Protein AF-A0A396RSF9-F1 (afdb_monomer_lite)

Secondary structure (DSSP, 8-state):
----TT---EEEEEEE--TTT-PPPEEEEEEEEEETTEEEEEEEEE--SSSS-SEEEEEEEEEEETTEEEEEEEE-SSSS---EEEEEEEE-TTSSEEEEEEEETTEEEEEEEE-PPPPHHHHHHHHHHHS-S-TT----

pLDDT: mean 86.32, std 15.63, range [43.59, 98.81]

Foldseek 3Di:
DDPQLQFQAAKKKKWWDWPPPPDDIWIKIWGWDADPFWIKTKMKTADPDDDDDRIWMWIWTWGDDPFKTKIWTATPPPDPPRFIKIWIWGADRNNFKTKGKIDTPVIITIMMMGDDDDDPVNVVVVVVVPPDPPPPPPDD

Organism: NCBI:txid2305907

Sequence (140 aa):
MSNDPMNLTGAWFGSFSYLGTGDPDVSFIASLEEVAGVLSGTTSEPNTIAGTTTHLNAFIRGSREGAEVSFTKMYDGESDAAHAVNYAGTVNAEGTRVSGFWQLEEWSGGFEMTRTQVQEEELE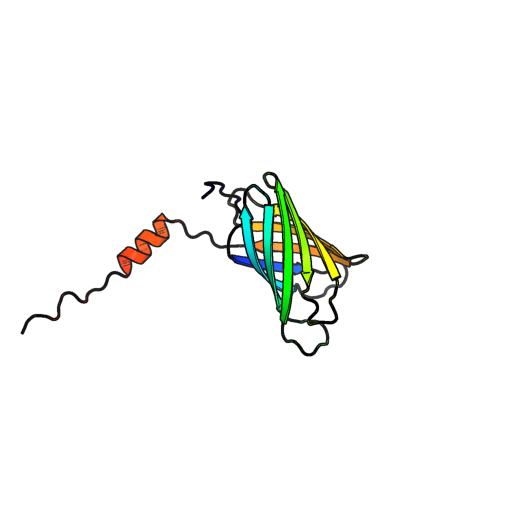EVEMAEEPAFANLVGR

Structure (mmCIF, N/CA/C/O backbone):
data_AF-A0A396RSF9-F1
#
_entry.id   AF-A0A396RSF9-F1
#
loop_
_atom_site.group_PDB
_atom_site.id
_atom_site.type_symbol
_atom_site.label_atom_id
_atom_site.label_alt_id
_atom_site.label_comp_id
_atom_site.label_asym_id
_atom_site.label_entity_id
_atom_site.label_seq_id
_atom_site.pdbx_PDB_ins_code
_atom_site.Cartn_x
_atom_site.Cartn_y
_atom_site.Cartn_z
_atom_site.occupancy
_atom_site.B_iso_or_equiv
_atom_site.auth_seq_id
_atom_site.auth_comp_id
_atom_site.auth_asym_id
_atom_site.auth_atom_id
_atom_site.pdbx_PDB_model_num
ATOM 1 N N . MET A 1 1 ? -20.693 -4.410 11.510 1.00 49.44 1 MET A N 1
ATOM 2 C CA . MET A 1 1 ? -19.444 -3.820 10.991 1.00 49.44 1 MET A CA 1
ATOM 3 C C . MET A 1 1 ? -18.800 -3.033 12.122 1.00 49.44 1 MET A C 1
ATOM 5 O O . MET A 1 1 ? -19.533 -2.561 12.983 1.00 49.44 1 MET A O 1
ATOM 9 N N . SER A 1 2 ? -17.470 -3.006 12.215 1.00 56.59 2 SER A N 1
ATOM 10 C CA . SER A 1 2 ? -16.776 -2.259 13.274 1.00 56.59 2 SER A CA 1
ATOM 11 C C . SER A 1 2 ? -16.959 -0.760 13.036 1.00 56.59 2 SER A C 1
ATOM 13 O O . SER A 1 2 ? -16.708 -0.315 11.923 1.00 56.59 2 SER A O 1
ATOM 15 N N . ASN A 1 3 ? -17.360 0.008 14.052 1.00 80.12 3 ASN A N 1
ATOM 16 C CA . ASN A 1 3 ? -17.473 1.473 13.973 1.00 80.12 3 ASN A CA 1
ATOM 17 C C . ASN A 1 3 ? -16.103 2.157 14.181 1.00 80.12 3 ASN A C 1
ATOM 19 O O . ASN A 1 3 ? -15.994 3.175 14.859 1.00 80.12 3 ASN A O 1
ATOM 23 N N . ASP A 1 4 ? -15.037 1.510 13.705 1.00 90.38 4 ASP A N 1
ATOM 24 C CA . ASP A 1 4 ? -13.668 1.995 13.835 1.00 90.38 4 ASP A CA 1
ATOM 25 C C . ASP A 1 4 ? -13.373 2.947 12.668 1.00 90.38 4 ASP A C 1
ATOM 27 O O . ASP A 1 4 ? -13.309 2.478 11.526 1.00 90.38 4 ASP A O 1
ATOM 31 N N . PRO A 1 5 ? -13.174 4.255 12.918 1.00 90.25 5 PRO A N 1
ATOM 32 C CA . PRO A 1 5 ? -12.910 5.223 11.855 1.00 90.25 5 PRO A CA 1
ATOM 33 C C . PRO A 1 5 ? -11.635 4.895 11.067 1.00 90.25 5 PRO A C 1
ATOM 35 O O . PRO A 1 5 ? -11.543 5.230 9.889 1.00 90.25 5 PRO A O 1
ATOM 38 N N . MET A 1 6 ? -10.682 4.182 11.676 1.00 95.31 6 MET A N 1
ATOM 39 C CA . MET A 1 6 ? -9.426 3.759 11.056 1.00 95.31 6 MET A CA 1
ATOM 40 C C . MET A 1 6 ? -9.536 2.434 10.292 1.00 95.31 6 MET A C 1
ATOM 42 O O . MET A 1 6 ? -8.528 1.963 9.764 1.00 95.31 6 MET A O 1
ATOM 46 N N . ASN A 1 7 ? -10.720 1.813 10.222 1.00 95.19 7 ASN A N 1
ATOM 47 C CA . ASN A 1 7 ? -10.898 0.560 9.493 1.00 95.19 7 ASN A CA 1
ATOM 48 C C . ASN A 1 7 ? -10.464 0.723 8.033 1.00 95.19 7 ASN A C 1
ATOM 50 O O . ASN A 1 7 ? -10.976 1.589 7.322 1.00 95.19 7 ASN A O 1
ATOM 54 N N . LEU A 1 8 ? -9.549 -0.128 7.575 1.00 97.19 8 LEU A N 1
ATOM 55 C CA . LEU A 1 8 ? -8.933 0.012 6.257 1.00 97.19 8 LEU A CA 1
ATOM 56 C C . LEU A 1 8 ? -9.748 -0.598 5.112 1.00 97.19 8 LEU A C 1
ATOM 58 O O . LEU A 1 8 ? -9.324 -0.485 3.964 1.00 97.19 8 LEU A O 1
ATOM 62 N N . THR A 1 9 ? -10.899 -1.219 5.377 1.00 97.06 9 THR A N 1
ATOM 63 C CA . THR A 1 9 ? -11.705 -1.861 4.330 1.00 97.06 9 THR A CA 1
ATOM 64 C C . THR A 1 9 ? -12.150 -0.852 3.271 1.00 97.06 9 THR A C 1
ATOM 66 O O . THR A 1 9 ? -12.607 0.246 3.592 1.00 97.06 9 THR A O 1
ATOM 69 N N . GLY A 1 10 ? -12.040 -1.236 2.001 1.00 96.25 10 GLY A N 1
ATOM 70 C CA . GLY A 1 10 ? -12.493 -0.447 0.858 1.00 96.25 10 GLY A CA 1
ATOM 71 C C . GLY A 1 10 ? -11.410 -0.197 -0.187 1.00 96.25 10 GLY A C 1
ATOM 72 O O . GLY A 1 10 ? -10.332 -0.795 -0.165 1.00 96.25 10 GLY A O 1
ATOM 73 N N . ALA A 1 11 ? -11.737 0.685 -1.130 1.00 97.38 11 ALA A N 1
ATOM 74 C CA . ALA A 1 11 ? -10.839 1.089 -2.201 1.00 97.38 11 ALA A CA 1
ATOM 75 C C . ALA A 1 11 ? -9.919 2.230 -1.751 1.00 97.38 11 ALA A C 1
ATOM 77 O O . ALA A 1 11 ? -10.355 3.178 -1.097 1.00 97.38 11 ALA A O 1
ATOM 78 N N . TRP A 1 12 ? -8.658 2.143 -2.158 1.00 98.44 12 TRP A N 1
ATOM 79 C CA . TRP A 1 12 ? -7.613 3.114 -1.873 1.00 98.44 12 TRP A CA 1
ATOM 80 C C . TRP A 1 12 ? -6.848 3.458 -3.148 1.00 98.44 12 TRP A C 1
ATOM 82 O O . TRP A 1 12 ? -6.573 2.590 -3.977 1.00 98.44 12 TRP A O 1
ATOM 92 N N . PHE A 1 13 ? -6.462 4.722 -3.272 1.00 98.31 13 PHE A N 1
ATOM 93 C CA . PHE A 1 13 ? -5.618 5.240 -4.343 1.00 98.31 13 PHE A CA 1
ATOM 94 C C . PHE A 1 13 ? -4.278 5.631 -3.747 1.00 98.31 13 PHE A C 1
ATOM 96 O O . PHE A 1 13 ? -4.231 6.466 -2.842 1.00 98.31 13 PHE A O 1
ATOM 103 N N . GLY A 1 14 ? -3.200 5.027 -4.228 1.00 97.81 14 GLY A N 1
ATOM 104 C CA . GLY A 1 14 ? -1.880 5.240 -3.665 1.00 97.81 14 GLY A CA 1
ATOM 105 C C . GLY A 1 14 ? -0.802 5.530 -4.686 1.00 97.81 14 GLY A C 1
ATOM 106 O O . GLY A 1 14 ? -0.993 5.414 -5.898 1.00 97.81 14 GLY A O 1
ATOM 107 N N . SER A 1 15 ? 0.349 5.913 -4.157 1.00 97.88 15 SER A N 1
ATOM 108 C CA . SER A 1 15 ? 1.596 6.024 -4.892 1.00 97.88 15 SER A CA 1
ATOM 109 C C . SER A 1 15 ? 2.770 5.560 -4.039 1.00 97.88 15 SER A C 1
ATOM 111 O O . SER A 1 15 ? 2.711 5.567 -2.805 1.00 97.88 15 SER A O 1
ATOM 113 N N . PHE A 1 16 ? 3.845 5.138 -4.693 1.00 96.75 16 PHE A N 1
ATOM 114 C CA . PHE A 1 16 ? 5.126 4.899 -4.041 1.00 96.75 16 PHE A CA 1
ATOM 115 C C . PHE A 1 16 ? 6.273 5.485 -4.857 1.00 96.75 16 PHE A C 1
ATOM 117 O O . PHE A 1 16 ? 6.217 5.548 -6.084 1.00 96.75 16 PHE A O 1
ATOM 124 N N . SER A 1 17 ? 7.316 5.905 -4.151 1.00 95.62 17 SER A N 1
ATOM 125 C CA . SER A 1 17 ? 8.540 6.461 -4.723 1.00 95.62 17 SER A CA 1
ATOM 126 C C . SER A 1 17 ? 9.707 5.500 -4.532 1.00 95.62 17 SER A C 1
ATOM 128 O O . SER A 1 17 ? 9.668 4.651 -3.644 1.00 95.62 17 SER A O 1
ATOM 130 N N . TYR A 1 18 ? 10.761 5.648 -5.332 1.00 93.75 18 TYR A N 1
ATOM 131 C CA . TYR A 1 18 ? 12.040 4.969 -5.123 1.00 93.75 18 TYR A CA 1
ATOM 132 C C . TYR A 1 18 ? 13.037 5.954 -4.515 1.00 93.75 18 TYR A C 1
ATOM 134 O O . TYR A 1 18 ? 13.363 6.993 -5.096 1.00 93.75 18 TYR A O 1
ATOM 142 N N . LEU A 1 19 ? 13.531 5.648 -3.317 1.00 93.38 19 LEU A N 1
ATOM 143 C CA . LEU A 1 19 ? 14.486 6.512 -2.641 1.00 93.38 19 LEU A CA 1
ATOM 144 C C . LEU A 1 19 ? 15.814 6.532 -3.410 1.00 93.38 19 LEU A C 1
ATOM 146 O O . LEU A 1 19 ? 16.437 5.498 -3.629 1.00 93.38 19 LEU A O 1
ATOM 150 N N . GLY A 1 20 ? 16.276 7.729 -3.774 1.00 90.38 20 GLY A N 1
ATOM 151 C CA . GLY A 1 20 ? 17.605 7.935 -4.356 1.00 90.38 20 GLY A CA 1
ATOM 152 C C . GLY A 1 20 ? 17.715 7.732 -5.870 1.00 90.38 20 GLY A C 1
ATOM 153 O O . GLY A 1 20 ? 18.808 7.926 -6.397 1.00 90.38 20 GLY A O 1
ATOM 154 N N . THR A 1 21 ? 16.628 7.402 -6.578 1.00 87.19 21 THR A N 1
ATOM 155 C CA . THR A 1 21 ? 16.662 7.216 -8.043 1.00 87.19 21 THR A CA 1
ATOM 156 C C . THR A 1 21 ? 16.233 8.460 -8.824 1.00 87.19 21 THR A C 1
ATOM 158 O O . THR A 1 21 ? 16.742 8.706 -9.914 1.00 87.19 21 THR A O 1
ATOM 161 N N . GLY A 1 22 ? 15.353 9.292 -8.250 1.00 87.69 22 GLY A N 1
ATOM 162 C CA . GLY A 1 22 ? 14.774 10.457 -8.933 1.00 87.69 22 GLY A CA 1
ATOM 163 C C . GLY A 1 22 ? 13.688 10.103 -9.957 1.00 87.69 22 GLY A C 1
ATOM 164 O O . GLY A 1 22 ? 13.240 10.987 -10.689 1.00 87.69 22 GLY A O 1
ATOM 165 N N . ASP A 1 23 ? 13.276 8.835 -10.004 1.00 89.06 23 ASP A N 1
ATOM 166 C CA . ASP A 1 23 ? 12.181 8.360 -10.845 1.00 89.06 23 ASP A CA 1
ATOM 167 C C . ASP A 1 23 ? 10.834 8.949 -10.399 1.00 89.06 23 ASP A C 1
ATOM 169 O O . ASP A 1 23 ? 10.664 9.281 -9.221 1.00 89.06 23 ASP A O 1
ATOM 173 N N . PRO A 1 24 ? 9.861 9.086 -11.320 1.00 90.88 24 PRO A N 1
ATOM 174 C CA . PRO A 1 24 ? 8.512 9.482 -10.947 1.00 90.88 24 PRO A CA 1
ATOM 175 C C . PRO A 1 24 ? 7.855 8.433 -10.044 1.00 90.88 24 PRO A C 1
ATOM 177 O O . PRO A 1 24 ? 8.071 7.230 -10.203 1.00 90.88 24 PRO A O 1
ATOM 180 N N . ASP A 1 25 ? 6.994 8.904 -9.145 1.00 94.44 25 ASP A N 1
ATOM 181 C CA . ASP A 1 25 ? 6.163 8.039 -8.314 1.00 94.44 25 ASP A CA 1
ATOM 182 C C . ASP A 1 25 ? 5.278 7.125 -9.174 1.00 94.44 25 ASP A C 1
ATOM 184 O O . ASP A 1 25 ? 4.710 7.537 -10.191 1.00 94.44 25 ASP A O 1
ATOM 188 N N . VAL A 1 26 ? 5.108 5.886 -8.722 1.00 94.56 26 VAL A N 1
ATOM 189 C CA . VAL A 1 26 ? 4.247 4.895 -9.367 1.00 94.56 26 VAL A CA 1
ATOM 190 C C . VAL A 1 26 ? 2.908 4.859 -8.646 1.00 94.56 26 VAL A C 1
ATOM 192 O O . VAL A 1 26 ? 2.849 4.593 -7.447 1.00 94.56 26 VAL A O 1
ATOM 195 N N . SER A 1 27 ? 1.824 5.130 -9.374 1.00 96.94 27 SER A N 1
ATOM 196 C CA . SER A 1 27 ? 0.462 5.050 -8.840 1.00 96.94 27 SER A CA 1
ATOM 197 C C . SER A 1 27 ? -0.062 3.616 -8.811 1.00 96.94 27 SER A C 1
ATOM 199 O O . SER A 1 27 ? 0.194 2.834 -9.725 1.00 96.94 27 SER A O 1
ATOM 201 N N . PHE A 1 28 ? -0.876 3.299 -7.809 1.00 97.19 28 PHE A N 1
ATOM 202 C CA . PHE A 1 28 ? -1.576 2.025 -7.692 1.00 97.19 28 PHE A CA 1
ATOM 203 C C . PHE A 1 28 ? -2.977 2.211 -7.104 1.00 97.19 28 PHE A C 1
ATOM 205 O O . PHE A 1 28 ? -3.278 3.203 -6.438 1.00 97.19 28 PHE A O 1
ATOM 212 N N . ILE A 1 29 ? -3.836 1.223 -7.332 1.00 98.19 29 ILE A N 1
ATOM 213 C CA . ILE A 1 29 ? -5.125 1.081 -6.651 1.00 98.19 29 ILE A CA 1
ATOM 214 C C . ILE A 1 29 ? -5.029 -0.135 -5.738 1.00 98.19 29 ILE A C 1
ATOM 216 O O . ILE A 1 29 ? -4.484 -1.161 -6.149 1.00 98.19 29 ILE A O 1
ATOM 220 N N . ALA A 1 30 ? -5.569 -0.037 -4.525 1.00 98.31 30 ALA A N 1
ATOM 221 C CA . ALA A 1 30 ? -5.712 -1.158 -3.606 1.00 98.31 30 ALA A CA 1
ATOM 222 C C . ALA A 1 30 ? -7.181 -1.390 -3.240 1.00 98.31 30 ALA A C 1
ATOM 224 O O . ALA A 1 30 ? -7.938 -0.443 -3.037 1.00 98.31 30 ALA A O 1
ATOM 225 N N . SER A 1 31 ? -7.571 -2.656 -3.127 1.00 98.25 31 SER A N 1
ATOM 226 C CA . SER A 1 31 ? -8.835 -3.072 -2.520 1.00 98.25 31 SER A CA 1
ATOM 227 C C . SER A 1 31 ? -8.503 -3.862 -1.268 1.00 98.25 31 SER A C 1
ATOM 229 O O . SER A 1 31 ? -7.888 -4.924 -1.367 1.00 98.25 31 SER A O 1
ATOM 231 N N . LEU A 1 32 ? -8.880 -3.338 -0.107 1.00 98.38 32 LEU A N 1
ATOM 232 C CA . LEU A 1 32 ? -8.513 -3.887 1.193 1.00 98.38 32 LEU A CA 1
ATOM 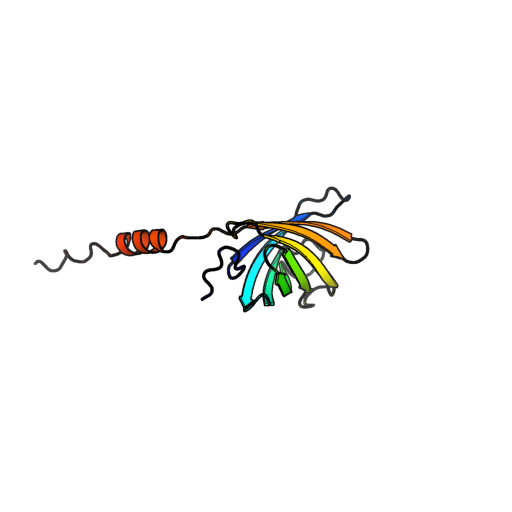233 C C . LEU A 1 32 ? -9.736 -4.420 1.937 1.00 98.38 32 LEU A C 1
ATOM 235 O O . LEU A 1 32 ? -10.830 -3.864 1.847 1.00 98.38 32 LEU A O 1
ATOM 239 N N . GLU A 1 33 ? -9.517 -5.466 2.720 1.00 98.06 33 GLU A N 1
ATOM 240 C CA . GLU A 1 33 ? -10.444 -5.985 3.716 1.00 98.06 33 GLU A CA 1
ATOM 241 C C . GLU A 1 33 ? -9.705 -6.116 5.047 1.00 98.06 33 GLU A C 1
ATOM 243 O O . GLU A 1 33 ? -8.646 -6.749 5.126 1.00 98.06 33 GLU A O 1
ATOM 248 N N . GLU A 1 34 ? -10.275 -5.520 6.094 1.00 97.44 34 GLU A N 1
ATOM 249 C CA . GLU A 1 34 ? -9.753 -5.608 7.449 1.00 97.44 34 GLU A CA 1
ATOM 250 C C . GLU A 1 34 ? -10.776 -6.237 8.403 1.00 97.44 34 GLU A C 1
ATOM 252 O O . GLU A 1 34 ? -11.854 -5.684 8.645 1.00 97.44 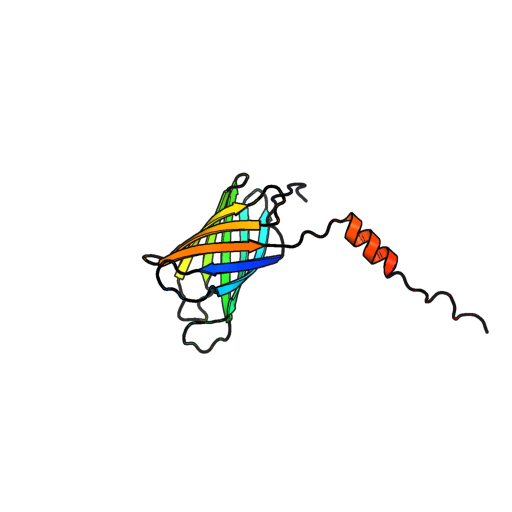34 GLU A O 1
ATOM 257 N N . VAL A 1 35 ? -10.400 -7.369 9.003 1.00 96.50 35 VAL A N 1
ATOM 258 C CA . VAL A 1 35 ? -11.223 -8.108 9.968 1.00 96.50 35 VAL A CA 1
ATOM 259 C C . VAL A 1 35 ? -10.413 -8.371 11.229 1.00 96.50 35 VAL A C 1
ATOM 261 O O . VAL A 1 35 ? -9.416 -9.086 11.200 1.00 96.50 35 VAL A O 1
ATOM 264 N N . ALA A 1 36 ? -10.859 -7.806 12.356 1.00 94.50 36 ALA A N 1
ATOM 265 C CA . ALA A 1 36 ? -10.198 -7.953 13.657 1.00 94.50 36 ALA A CA 1
ATOM 266 C C . ALA A 1 36 ? -8.687 -7.628 13.615 1.00 94.50 36 ALA A C 1
ATOM 268 O O . ALA A 1 36 ? -7.876 -8.341 14.203 1.00 94.50 36 ALA A O 1
ATOM 269 N N . GLY A 1 37 ? -8.314 -6.572 12.883 1.00 95.50 37 GLY A N 1
ATOM 270 C CA . GLY A 1 37 ? -6.925 -6.144 12.707 1.00 95.50 37 GLY A CA 1
ATOM 271 C C . GLY A 1 37 ? -6.122 -6.966 11.696 1.00 95.50 37 GLY A C 1
ATOM 272 O O . GLY A 1 37 ? -5.001 -6.583 11.387 1.00 95.50 37 GLY A O 1
ATOM 273 N N . VAL A 1 38 ? -6.659 -8.057 11.139 1.00 98.25 38 VAL A N 1
ATOM 274 C CA . VAL A 1 38 ? -6.036 -8.780 10.019 1.00 98.25 38 VAL A CA 1
ATOM 275 C C . VAL A 1 38 ? -6.374 -8.065 8.720 1.00 98.25 38 VAL A C 1
ATOM 277 O O . VAL A 1 38 ? -7.547 -7.845 8.431 1.00 98.25 38 VAL A O 1
ATOM 280 N N . LEU A 1 39 ? -5.349 -7.739 7.934 1.00 98.38 39 LEU A N 1
ATOM 281 C CA . LEU A 1 39 ? -5.471 -7.047 6.658 1.00 98.38 39 LEU A CA 1
ATOM 282 C C . LEU A 1 39 ? -5.223 -8.012 5.497 1.00 98.38 39 LEU A C 1
ATOM 284 O O . LEU A 1 39 ? -4.224 -8.739 5.468 1.00 98.38 39 LEU A O 1
ATOM 288 N N . SER A 1 40 ? -6.103 -7.979 4.507 1.00 98.62 40 SER A N 1
ATOM 289 C CA . SER A 1 40 ? -5.930 -8.671 3.233 1.00 98.62 40 SER A CA 1
ATOM 290 C C . SER A 1 40 ? -6.387 -7.791 2.076 1.00 98.62 40 SER A C 1
ATOM 292 O O . SER A 1 40 ? -7.046 -6.776 2.292 1.00 98.62 40 SER A O 1
ATOM 294 N N . GLY A 1 41 ? -6.016 -8.140 0.847 1.00 98.12 41 GLY A N 1
ATOM 295 C CA . GLY A 1 41 ? -6.478 -7.383 -0.308 1.00 98.12 41 GLY A CA 1
ATOM 296 C C . GLY A 1 41 ? -5.711 -7.659 -1.584 1.00 98.12 41 GLY A C 1
ATOM 297 O O . GLY A 1 41 ? -4.931 -8.611 -1.679 1.00 98.12 41 GLY A O 1
ATOM 298 N N . THR A 1 42 ? -5.918 -6.784 -2.558 1.00 97.94 42 THR A N 1
ATOM 299 C CA . THR A 1 42 ? -5.220 -6.794 -3.842 1.00 97.94 42 THR A CA 1
ATOM 300 C C . THR A 1 42 ? -4.761 -5.397 -4.228 1.00 97.94 42 THR A C 1
ATOM 302 O O . THR A 1 42 ? -5.313 -4.398 -3.767 1.00 97.94 42 THR A O 1
ATOM 305 N N . THR A 1 43 ? -3.766 -5.332 -5.108 1.00 97.44 43 THR A N 1
ATOM 306 C CA . THR A 1 43 ? -3.333 -4.095 -5.766 1.00 97.44 43 THR A CA 1
ATOM 307 C C . THR A 1 43 ? -3.229 -4.283 -7.269 1.00 97.44 43 THR A C 1
ATOM 309 O O . THR A 1 43 ? -2.994 -5.401 -7.728 1.00 97.44 43 THR A O 1
ATOM 312 N N . SER A 1 44 ? -3.382 -3.182 -8.002 1.00 95.38 44 SER A N 1
ATO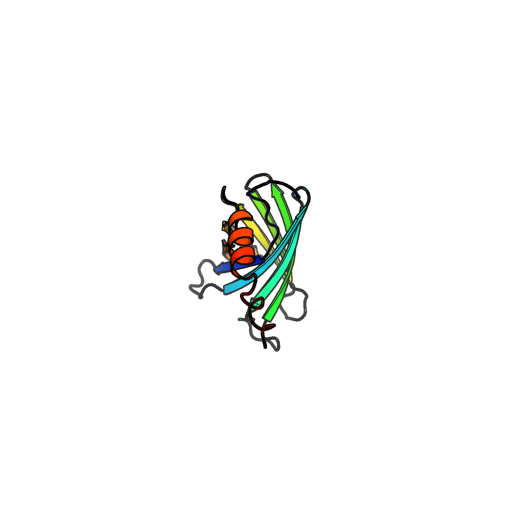M 313 C CA . SER A 1 44 ? -3.123 -3.075 -9.436 1.00 95.38 44 SER A CA 1
ATOM 314 C C . SER A 1 44 ? -2.359 -1.784 -9.711 1.00 95.38 44 SER A C 1
ATOM 316 O O . SER A 1 44 ? -2.753 -0.716 -9.238 1.00 95.38 44 SER A O 1
ATOM 318 N N . GLU A 1 45 ? -1.306 -1.866 -10.514 1.00 94.06 45 GLU A N 1
ATOM 319 C CA . GLU A 1 45 ? -0.482 -0.724 -10.926 1.00 94.06 45 GLU A CA 1
ATOM 320 C C . GLU A 1 45 ? -0.062 -0.842 -12.394 1.00 94.06 45 GLU A C 1
ATOM 322 O O . GLU A 1 45 ? -0.045 -1.953 -12.933 1.00 94.06 45 GLU A O 1
ATOM 327 N N . PRO A 1 46 ? 0.279 0.270 -13.066 1.00 91.19 46 PRO A N 1
ATOM 328 C CA . PRO A 1 46 ? 0.866 0.218 -14.397 1.00 91.19 46 PRO A CA 1
ATOM 329 C C . PRO A 1 46 ? 2.174 -0.573 -14.380 1.00 91.19 46 PRO A C 1
ATOM 331 O O . PRO A 1 46 ? 3.015 -0.376 -13.503 1.00 91.19 46 PRO A O 1
ATOM 334 N N . ASN A 1 47 ? 2.382 -1.428 -15.379 1.00 86.56 47 ASN A N 1
ATOM 335 C CA . ASN A 1 47 ? 3.676 -2.071 -15.551 1.00 86.56 47 ASN A CA 1
ATOM 336 C C . ASN A 1 47 ? 4.677 -1.059 -16.130 1.00 86.56 47 ASN A C 1
ATOM 338 O O . ASN A 1 47 ? 4.642 -0.743 -17.320 1.00 86.56 47 ASN A O 1
ATOM 342 N N . THR A 1 48 ? 5.545 -0.523 -15.275 1.00 80.00 48 THR A N 1
ATOM 343 C CA . THR A 1 48 ? 6.624 0.403 -15.659 1.00 80.00 48 THR A CA 1
ATOM 344 C C . THR A 1 48 ? 7.924 -0.320 -16.020 1.00 80.00 48 THR A C 1
ATOM 346 O O . THR A 1 48 ? 8.889 0.319 -16.439 1.00 80.00 48 THR A O 1
ATOM 349 N N . ILE A 1 49 ? 7.949 -1.649 -15.896 1.00 72.25 49 ILE A N 1
ATOM 350 C CA . ILE A 1 49 ? 9.079 -2.513 -16.234 1.00 72.25 49 ILE A CA 1
ATOM 351 C C . ILE A 1 49 ? 8.838 -3.104 -17.631 1.00 72.25 49 ILE A C 1
ATOM 353 O O . ILE A 1 49 ? 7.701 -3.298 -18.063 1.00 72.25 49 ILE A O 1
ATOM 357 N N . ALA A 1 50 ? 9.911 -3.383 -18.374 1.00 64.94 50 ALA A N 1
ATOM 358 C CA . ALA A 1 50 ? 9.798 -4.071 -19.656 1.00 64.94 50 ALA A CA 1
ATOM 359 C C . ALA A 1 50 ? 9.078 -5.423 -19.473 1.00 64.94 50 ALA A C 1
ATOM 361 O O . ALA A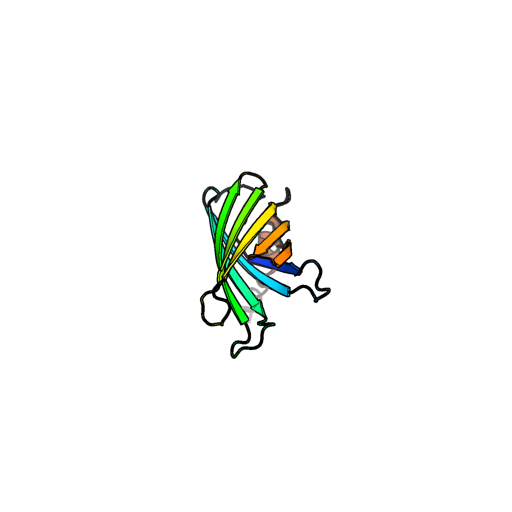 1 50 ? 9.524 -6.263 -18.700 1.00 64.94 50 ALA A O 1
ATOM 362 N N . GLY A 1 51 ? 7.968 -5.633 -20.183 1.00 66.88 51 GLY A N 1
ATOM 363 C CA . GLY A 1 51 ? 7.159 -6.845 -20.075 1.00 66.88 51 GLY A CA 1
ATOM 364 C C . GLY A 1 51 ? 6.014 -6.873 -21.086 1.00 66.88 51 GLY A C 1
ATOM 365 O O . GLY A 1 51 ? 5.801 -5.918 -21.835 1.00 66.88 51 GLY A O 1
ATOM 366 N N . THR A 1 52 ? 5.284 -7.987 -21.135 1.00 69.06 52 THR A N 1
ATOM 367 C CA . THR A 1 52 ? 4.146 -8.183 -22.053 1.00 69.06 52 THR A CA 1
ATOM 368 C C . THR A 1 52 ? 2.808 -7.728 -21.472 1.00 69.06 52 THR A C 1
ATOM 370 O O . THR A 1 52 ? 1.843 -7.578 -22.221 1.00 69.06 52 THR A O 1
ATOM 373 N N . THR A 1 53 ? 2.729 -7.514 -20.157 1.00 78.56 53 THR A N 1
ATOM 374 C CA . THR A 1 53 ? 1.518 -7.052 -19.470 1.00 78.56 53 THR A CA 1
ATOM 375 C C . THR A 1 53 ? 1.507 -5.532 -19.341 1.00 78.56 53 THR A C 1
ATOM 377 O O . THR A 1 53 ? 2.551 -4.895 -19.212 1.00 78.56 53 THR A O 1
ATOM 380 N N . THR A 1 54 ? 0.314 -4.938 -19.350 1.00 85.62 54 THR A N 1
ATOM 381 C CA . THR A 1 54 ? 0.133 -3.492 -19.138 1.00 85.62 54 THR A CA 1
ATOM 382 C C . THR A 1 54 ? 0.030 -3.116 -17.662 1.00 85.62 54 THR A C 1
ATOM 384 O O . THR A 1 54 ? 0.224 -1.954 -17.316 1.00 85.62 54 THR A O 1
ATOM 387 N N . HIS A 1 55 ? -0.271 -4.089 -16.800 1.00 88.75 55 HIS A N 1
ATOM 388 C CA . HIS A 1 55 ? -0.459 -3.906 -15.367 1.00 88.75 55 HIS A CA 1
ATOM 389 C C . HIS A 1 55 ? 0.215 -5.034 -14.591 1.00 88.75 55 HIS A C 1
ATOM 391 O O . HIS A 1 55 ? 0.366 -6.147 -15.105 1.00 88.75 55 HIS A O 1
ATOM 397 N N . LEU A 1 56 ? 0.584 -4.736 -13.350 1.00 89.88 56 LEU A N 1
ATOM 398 C CA . LEU A 1 56 ? 1.040 -5.702 -12.361 1.00 89.88 56 LEU A CA 1
ATOM 399 C C . LEU A 1 56 ? -0.022 -5.826 -11.270 1.00 89.88 56 LEU A C 1
ATOM 401 O O . LEU A 1 56 ? -0.481 -4.811 -10.741 1.00 89.88 56 LEU A O 1
ATOM 405 N N . ASN A 1 57 ? -0.389 -7.061 -10.927 1.00 92.50 57 ASN A N 1
ATOM 406 C CA . ASN A 1 57 ? -1.299 -7.339 -9.821 1.00 92.50 57 ASN A CA 1
ATOM 407 C C . ASN A 1 57 ? -0.550 -8.010 -8.673 1.00 92.50 57 ASN A C 1
ATOM 409 O O . ASN A 1 57 ? 0.400 -8.768 -8.873 1.00 92.50 57 ASN A O 1
ATOM 413 N N . ALA A 1 58 ? -1.000 -7.740 -7.454 1.00 94.19 58 ALA A N 1
ATOM 414 C CA . ALA A 1 58 ? -0.438 -8.357 -6.263 1.00 94.19 58 ALA A CA 1
ATOM 415 C C . ALA A 1 58 ? -1.491 -8.565 -5.179 1.00 94.19 58 ALA A C 1
ATOM 417 O O . ALA A 1 58 ? -2.487 -7.845 -5.113 1.00 94.19 58 ALA A O 1
ATOM 418 N N . PHE A 1 59 ? -1.224 -9.515 -4.290 1.00 96.06 59 PHE A N 1
ATOM 419 C CA . PHE A 1 59 ? -1.986 -9.766 -3.074 1.00 96.06 59 PHE A CA 1
ATOM 420 C C . PHE A 1 59 ? -1.355 -9.044 -1.883 1.00 96.06 59 PHE A C 1
ATOM 422 O O . PHE A 1 59 ? -0.132 -8.986 -1.760 1.00 96.06 59 PHE A O 1
ATOM 429 N N . ILE A 1 60 ? -2.192 -8.550 -0.975 1.00 97.81 60 ILE A N 1
ATOM 430 C CA . ILE A 1 60 ? -1.794 -7.969 0.308 1.00 97.81 60 ILE A CA 1
ATOM 431 C C . ILE A 1 60 ? -2.142 -8.943 1.431 1.00 97.81 60 ILE A C 1
ATOM 433 O O . ILE A 1 60 ? -3.243 -9.499 1.467 1.00 97.81 60 ILE A O 1
ATOM 437 N N . ARG A 1 61 ? -1.211 -9.120 2.372 1.00 98.19 61 ARG A N 1
ATOM 438 C CA . ARG A 1 61 ? -1.450 -9.758 3.674 1.00 98.19 61 ARG A CA 1
ATOM 439 C C . ARG A 1 61 ? -0.705 -9.008 4.765 1.00 98.19 61 ARG A C 1
ATOM 441 O O . ARG A 1 61 ? 0.476 -8.717 4.600 1.00 98.19 61 ARG A O 1
ATOM 448 N N . GLY A 1 62 ? -1.367 -8.731 5.879 1.00 98.44 62 GLY A N 1
ATOM 449 C CA . GLY A 1 62 ? -0.769 -7.969 6.965 1.00 98.44 62 GLY A CA 1
ATOM 450 C C . GLY A 1 62 ? -1.705 -7.767 8.143 1.00 98.44 62 GLY A C 1
ATOM 451 O O . GLY A 1 62 ? -2.632 -8.550 8.362 1.00 98.44 62 GLY A O 1
ATOM 452 N N . SER A 1 63 ? -1.468 -6.697 8.889 1.00 98.44 63 SER A N 1
ATOM 453 C CA . SER A 1 63 ? -2.278 -6.323 10.037 1.00 98.44 63 SER A CA 1
ATOM 454 C C . SER A 1 63 ? -2.240 -4.827 10.332 1.00 98.44 63 SER A C 1
ATOM 456 O O . SER A 1 63 ? -1.319 -4.112 9.926 1.00 98.44 63 SER A O 1
ATOM 458 N N . ARG A 1 64 ? -3.234 -4.380 11.100 1.00 98.00 64 ARG A N 1
ATOM 459 C CA . ARG A 1 64 ? -3.268 -3.073 11.748 1.00 98.00 64 ARG A CA 1
ATOM 460 C C . ARG A 1 64 ? -3.391 -3.235 13.261 1.00 98.00 64 ARG A C 1
ATOM 462 O O . ARG A 1 64 ? -4.269 -3.950 13.739 1.00 98.00 64 ARG A O 1
ATOM 469 N N . GLU A 1 65 ? -2.542 -2.532 14.003 1.00 97.81 65 GLU A N 1
ATOM 470 C CA . GLU A 1 65 ? -2.619 -2.399 15.458 1.00 97.81 65 GLU A CA 1
ATOM 471 C C . GLU A 1 65 ? -2.757 -0.916 15.820 1.00 97.81 65 GLU 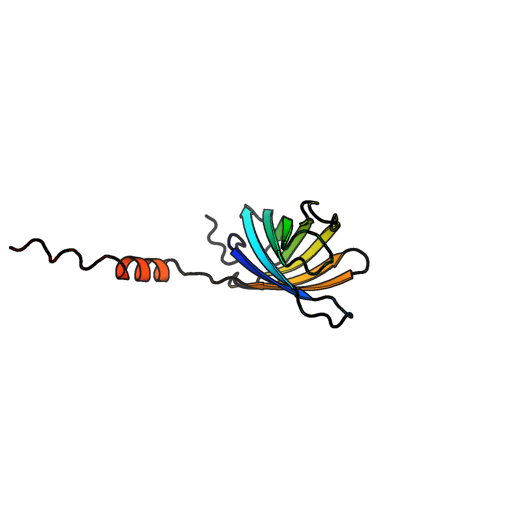A C 1
ATOM 473 O O . GLU A 1 65 ? -1.828 -0.120 15.686 1.00 97.81 65 GLU A O 1
ATOM 478 N N . GLY A 1 66 ? -3.964 -0.510 16.227 1.00 96.44 66 GLY A N 1
ATOM 479 C CA . GLY A 1 66 ? -4.282 0.907 16.402 1.00 96.44 66 GLY A CA 1
ATOM 480 C C . GLY A 1 66 ? -4.096 1.677 15.092 1.00 96.44 66 GLY A C 1
ATOM 481 O O . GLY A 1 66 ? -4.808 1.426 14.120 1.00 96.44 66 GLY A O 1
ATOM 482 N N . ALA A 1 67 ? -3.141 2.607 15.070 1.00 98.06 67 ALA A N 1
ATOM 483 C CA . ALA A 1 67 ? -2.799 3.375 13.876 1.00 98.06 67 ALA A CA 1
ATOM 484 C C . ALA A 1 67 ? -1.668 2.744 13.046 1.00 98.06 67 ALA A C 1
ATOM 486 O O . ALA A 1 67 ? -1.469 3.152 11.905 1.00 98.06 67 ALA A O 1
ATOM 487 N N . GLU A 1 68 ? -0.913 1.785 13.588 1.00 98.75 68 GLU A N 1
ATOM 488 C CA . GLU A 1 68 ? 0.206 1.161 12.879 1.00 98.75 68 GLU A CA 1
ATOM 489 C C . GLU A 1 68 ? -0.298 0.119 11.887 1.00 98.75 68 GLU A C 1
ATOM 491 O O . GLU A 1 68 ? -1.103 -0.745 12.227 1.00 98.75 68 GLU A O 1
ATOM 496 N N . VAL A 1 69 ? 0.197 0.193 10.655 1.00 98.69 69 VAL A N 1
ATOM 497 C CA . VAL A 1 69 ? -0.173 -0.687 9.548 1.00 98.69 69 VAL A CA 1
ATOM 498 C C . VAL A 1 69 ? 1.088 -1.363 9.032 1.00 98.69 69 VAL A C 1
ATOM 500 O O . VAL A 1 69 ? 2.068 -0.692 8.708 1.00 98.69 69 VAL A O 1
ATOM 503 N N . SER A 1 70 ? 1.061 -2.688 8.908 1.00 98.62 70 SER A N 1
ATOM 504 C CA . SER A 1 70 ? 2.141 -3.454 8.284 1.00 98.62 70 SER A CA 1
ATOM 505 C C . SER A 1 70 ? 1.570 -4.504 7.345 1.00 98.62 70 SER A C 1
ATOM 507 O O . SER A 1 70 ? 0.595 -5.174 7.680 1.00 98.62 70 SER A O 1
ATOM 509 N N . PHE A 1 71 ? 2.144 -4.647 6.155 1.00 98.50 71 PHE A N 1
ATOM 510 C CA . PHE A 1 71 ? 1.721 -5.680 5.214 1.00 98.50 71 PHE A CA 1
ATOM 511 C C . PHE A 1 71 ? 2.818 -6.053 4.225 1.00 98.50 71 PHE A C 1
ATOM 513 O O . PHE A 1 71 ? 3.736 -5.283 3.954 1.00 98.50 71 PHE A O 1
ATOM 520 N N . THR A 1 72 ? 2.688 -7.239 3.646 1.00 97.50 72 THR A N 1
ATOM 521 C CA . THR A 1 72 ? 3.495 -7.688 2.518 1.00 97.50 72 THR A CA 1
ATOM 522 C C . THR A 1 72 ? 2.637 -7.675 1.257 1.00 97.50 72 THR A C 1
ATOM 524 O O . THR A 1 72 ? 1.544 -8.250 1.231 1.00 97.50 72 THR A O 1
ATOM 527 N N . LYS A 1 73 ? 3.150 -7.034 0.206 1.00 95.69 73 LYS A N 1
ATOM 528 C CA . LYS A 1 73 ? 2.640 -7.104 -1.165 1.00 95.69 73 LYS A CA 1
ATOM 529 C C . LYS A 1 73 ? 3.361 -8.234 -1.895 1.00 95.69 73 LYS A C 1
ATOM 531 O O . LYS A 1 73 ? 4.587 -8.231 -1.966 1.00 95.69 73 LYS A O 1
ATOM 536 N N . MET A 1 74 ? 2.611 -9.190 -2.429 1.00 93.19 74 MET A N 1
ATOM 537 C CA . MET A 1 74 ? 3.128 -10.335 -3.183 1.00 93.19 74 MET A CA 1
ATOM 538 C C . MET A 1 74 ? 2.538 -10.319 -4.588 1.00 93.19 74 MET A C 1
ATOM 540 O O . MET A 1 74 ? 1.341 -10.561 -4.743 1.00 93.19 74 MET A O 1
ATOM 544 N N . TYR A 1 75 ? 3.358 -10.019 -5.591 1.00 90.81 75 TYR A N 1
ATOM 545 C CA . TYR A 1 75 ? 2.942 -10.082 -6.993 1.00 90.81 75 TYR A CA 1
ATOM 546 C C . TYR A 1 75 ? 2.491 -11.499 -7.380 1.00 90.81 75 TYR A C 1
ATOM 548 O O . TYR A 1 75 ? 2.977 -12.491 -6.833 1.00 90.81 75 TYR A O 1
ATOM 556 N N . ASP A 1 76 ? 1.527 -11.589 -8.295 1.00 83.94 76 ASP A N 1
ATOM 557 C CA . ASP A 1 76 ? 0.886 -12.849 -8.701 1.00 83.94 76 ASP A CA 1
ATOM 558 C C . ASP A 1 76 ? 1.766 -13.760 -9.578 1.00 83.94 76 ASP A C 1
ATOM 560 O O . ASP A 1 76 ? 1.442 -14.934 -9.757 1.00 83.94 76 ASP A O 1
ATOM 564 N N . GLY A 1 77 ? 2.902 -13.245 -10.057 1.00 72.69 77 GLY A N 1
ATOM 565 C CA . GLY A 1 77 ? 3.881 -13.987 -10.848 1.00 72.69 77 GLY A CA 1
ATOM 566 C C . GLY A 1 77 ? 3.572 -14.056 -12.345 1.00 72.69 77 GLY A C 1
ATOM 567 O O . GLY A 1 77 ? 4.250 -14.794 -13.053 1.00 72.69 77 GLY A O 1
ATOM 568 N N . GLU A 1 78 ? 2.594 -13.291 -12.846 1.00 65.81 78 GLU A N 1
ATOM 569 C CA . GLU A 1 78 ? 2.352 -13.148 -14.295 1.00 65.81 78 GLU A CA 1
ATOM 570 C C . GLU A 1 78 ? 3.439 -12.283 -14.980 1.00 65.81 78 GLU A C 1
ATOM 572 O O . GLU A 1 78 ? 3.521 -12.214 -16.205 1.00 65.81 78 GLU A O 1
ATOM 577 N N . SER A 1 79 ? 4.314 -11.639 -14.199 1.00 57.34 79 SER A N 1
ATOM 578 C CA . SER A 1 79 ? 5.509 -10.929 -14.670 1.00 57.34 79 SER A CA 1
ATOM 579 C C . SER A 1 79 ? 6.786 -11.448 -13.995 1.00 57.34 79 SER A C 1
ATOM 581 O O . SER A 1 79 ? 6.729 -12.213 -13.033 1.00 57.34 79 SER A O 1
ATOM 583 N N . ASP A 1 80 ? 7.951 -10.974 -14.452 1.00 56.28 80 ASP A N 1
ATOM 584 C CA . ASP A 1 80 ? 9.252 -11.250 -13.818 1.00 56.28 80 ASP A CA 1
ATOM 585 C C . ASP A 1 80 ? 9.352 -10.712 -12.370 1.00 56.28 80 ASP A C 1
ATOM 587 O O . ASP A 1 80 ? 10.304 -11.022 -11.651 1.00 56.28 80 ASP A O 1
ATOM 591 N N . ALA A 1 81 ? 8.373 -9.923 -11.908 1.00 56.62 81 ALA A N 1
ATOM 592 C CA . ALA A 1 81 ? 8.284 -9.454 -10.532 1.00 56.62 81 ALA A CA 1
ATOM 593 C C . ALA A 1 81 ? 7.735 -10.566 -9.622 1.00 56.62 81 ALA A C 1
ATOM 595 O O . ALA A 1 81 ? 6.578 -10.546 -9.224 1.00 56.62 81 ALA A O 1
ATOM 596 N N . ALA A 1 82 ? 8.562 -11.543 -9.254 1.00 56.72 82 ALA A N 1
ATOM 597 C CA . ALA A 1 82 ? 8.217 -12.571 -8.265 1.00 56.72 82 ALA A CA 1
ATOM 598 C C . ALA A 1 82 ? 8.762 -12.209 -6.871 1.00 56.72 82 ALA A C 1
ATOM 600 O O . ALA A 1 82 ? 9.449 -13.003 -6.227 1.00 56.72 82 ALA A O 1
ATOM 601 N N . HIS A 1 83 ? 8.493 -10.982 -6.415 1.00 76.69 83 HIS A N 1
ATOM 602 C CA . HIS A 1 83 ? 9.067 -10.448 -5.179 1.00 76.69 83 HIS A CA 1
ATOM 603 C C . HIS A 1 83 ? 8.001 -10.067 -4.150 1.00 76.69 83 HIS A C 1
ATOM 605 O O . HIS A 1 83 ? 6.928 -9.561 -4.481 1.00 76.69 83 HIS A O 1
ATOM 611 N N . ALA A 1 84 ? 8.328 -10.310 -2.882 1.00 89.00 84 ALA A N 1
ATOM 612 C CA . ALA A 1 84 ? 7.553 -9.867 -1.736 1.00 89.00 84 ALA A CA 1
ATOM 613 C C . ALA A 1 84 ? 8.096 -8.515 -1.259 1.00 89.00 84 ALA A C 1
ATOM 615 O O . ALA A 1 84 ? 9.272 -8.412 -0.912 1.00 89.00 84 ALA A O 1
ATOM 616 N N . VAL A 1 85 ? 7.249 -7.490 -1.230 1.00 94.88 85 VAL A N 1
ATOM 617 C CA . VAL A 1 85 ? 7.614 -6.136 -0.796 1.00 94.88 85 VAL A CA 1
ATOM 618 C C . VAL A 1 85 ? 6.964 -5.860 0.550 1.00 94.88 85 VAL A C 1
ATOM 620 O O . VAL A 1 85 ? 5.753 -6.025 0.701 1.00 94.88 85 VAL A O 1
ATOM 623 N N . ASN A 1 86 ? 7.756 -5.442 1.533 1.00 97.62 86 ASN A N 1
ATOM 624 C CA . ASN A 1 86 ? 7.262 -5.140 2.873 1.00 97.62 86 ASN A CA 1
ATOM 625 C C . ASN A 1 86 ? 6.892 -3.665 2.977 1.00 97.62 86 ASN A C 1
ATOM 627 O O . ASN A 1 86 ? 7.663 -2.812 2.549 1.00 97.62 86 ASN A O 1
ATOM 631 N N . TYR A 1 87 ? 5.748 -3.377 3.585 1.00 98.50 87 TYR A N 1
ATOM 632 C CA . TYR A 1 87 ? 5.231 -2.037 3.833 1.00 98.50 87 TYR A CA 1
ATOM 633 C C . TYR A 1 87 ? 4.997 -1.850 5.328 1.00 98.50 87 TYR A C 1
ATOM 635 O O . TYR A 1 87 ? 4.457 -2.735 5.998 1.00 98.50 87 TYR A O 1
ATOM 643 N N . ALA A 1 88 ? 5.374 -0.681 5.837 1.00 98.69 88 ALA A N 1
ATOM 644 C CA . ALA A 1 88 ? 5.096 -0.249 7.199 1.00 98.69 88 ALA A CA 1
ATOM 645 C C . ALA A 1 88 ? 4.720 1.234 7.197 1.00 98.69 88 ALA A C 1
ATOM 647 O O . ALA A 1 88 ? 5.413 2.055 6.595 1.00 98.69 88 ALA A O 1
ATOM 648 N N . GLY A 1 89 ? 3.632 1.590 7.870 1.00 98.69 89 GLY A N 1
ATOM 649 C CA . GLY A 1 89 ? 3.137 2.959 7.905 1.00 98.69 89 GLY A CA 1
ATOM 650 C C . GLY A 1 89 ? 2.107 3.191 8.996 1.00 98.69 89 GLY A C 1
ATOM 651 O O . GLY A 1 89 ? 1.897 2.350 9.869 1.00 98.69 89 GLY A O 1
ATOM 652 N N . THR A 1 90 ? 1.458 4.346 8.932 1.00 98.81 90 THR A N 1
ATOM 653 C CA . THR A 1 90 ? 0.415 4.739 9.876 1.00 98.81 90 THR A CA 1
ATOM 654 C C . THR A 1 90 ? -0.815 5.268 9.159 1.00 98.81 90 THR A C 1
ATOM 656 O O . THR A 1 90 ? -0.701 5.993 8.168 1.00 98.81 90 THR A O 1
ATOM 659 N N . VAL A 1 91 ? -1.993 4.906 9.667 1.00 98.62 91 VAL A N 1
ATOM 660 C CA . VAL A 1 91 ? -3.275 5.488 9.262 1.00 98.62 91 VAL A CA 1
ATOM 661 C C . VAL A 1 91 ? -3.585 6.722 10.114 1.00 98.62 91 VAL A C 1
ATOM 663 O O . VAL A 1 91 ? -3.302 6.746 11.314 1.00 98.62 91 VAL A O 1
ATOM 666 N N . ASN A 1 92 ? -4.134 7.772 9.504 1.00 97.75 92 ASN A N 1
ATOM 667 C CA . ASN A 1 92 ? -4.590 8.957 10.233 1.00 97.75 92 ASN A CA 1
ATOM 668 C C . ASN A 1 92 ? -5.861 8.683 11.056 1.00 97.75 92 ASN A C 1
ATOM 670 O O . ASN A 1 92 ? -6.528 7.664 10.890 1.00 97.75 92 ASN A O 1
ATOM 674 N N . ALA A 1 93 ? -6.217 9.622 11.935 1.00 95.62 93 ALA A N 1
ATOM 675 C CA . ALA A 1 93 ? -7.373 9.494 12.822 1.00 95.62 93 ALA A CA 1
ATOM 676 C C . ALA A 1 93 ? -8.702 9.332 12.070 1.00 95.62 93 ALA A C 1
ATOM 678 O O . ALA A 1 93 ? -9.593 8.625 12.534 1.00 95.62 93 ALA A O 1
ATOM 679 N N . GLU A 1 94 ? -8.807 9.952 10.898 1.00 94.25 94 GLU A N 1
ATOM 680 C CA . GLU A 1 94 ? -9.988 9.908 10.041 1.00 94.25 94 GLU A CA 1
ATOM 681 C C . GLU A 1 94 ? -10.053 8.625 9.198 1.00 94.25 94 GLU A C 1
ATOM 683 O O . GLU A 1 94 ? -11.057 8.367 8.547 1.00 94.25 94 GLU A O 1
ATOM 688 N N . GLY A 1 95 ? -8.990 7.815 9.160 1.00 95.88 95 GLY A N 1
ATOM 689 C CA . GLY A 1 95 ? -8.943 6.622 8.319 1.00 95.88 95 GLY A CA 1
ATOM 690 C C . GLY A 1 95 ? -9.011 6.919 6.825 1.00 95.88 95 GLY A C 1
ATOM 691 O O . GLY A 1 95 ? -9.492 6.089 6.063 1.00 95.88 95 GLY A O 1
ATOM 692 N N . THR A 1 96 ? -8.576 8.094 6.384 1.00 97.12 96 THR A N 1
ATOM 693 C CA . THR A 1 96 ? -8.625 8.542 4.981 1.00 97.12 96 THR A CA 1
ATOM 694 C C . THR A 1 96 ? -7.259 8.562 4.310 1.00 97.12 96 THR A C 1
ATOM 696 O O . THR A 1 96 ? -7.190 8.690 3.088 1.00 97.12 96 THR A O 1
ATOM 699 N N . ARG A 1 97 ? -6.173 8.413 5.077 1.00 98.50 97 ARG A N 1
ATOM 700 C CA . ARG A 1 97 ? -4.791 8.430 4.592 1.00 98.50 97 ARG A CA 1
ATOM 701 C C . ARG A 1 97 ? -3.930 7.430 5.355 1.00 98.50 97 ARG A C 1
ATOM 703 O O . ARG A 1 97 ? -3.935 7.423 6.583 1.00 98.50 97 ARG A O 1
ATOM 710 N N . VAL A 1 98 ? -3.143 6.643 4.625 1.00 98.75 98 VAL A N 1
ATOM 711 C CA . VAL A 1 98 ? -2.039 5.840 5.167 1.00 98.75 98 VAL A CA 1
ATOM 712 C C . VAL A 1 98 ? -0.739 6.301 4.530 1.00 98.75 98 VAL A C 1
ATOM 714 O O . VAL A 1 98 ? -0.665 6.450 3.314 1.00 98.75 98 VAL A O 1
ATOM 717 N N . SER A 1 99 ? 0.293 6.518 5.339 1.00 98.75 99 SER A N 1
ATOM 718 C CA . SER A 1 99 ? 1.618 6.919 4.859 1.00 98.75 99 SER A CA 1
ATOM 719 C C . SER A 1 99 ? 2.718 6.143 5.558 1.00 98.75 99 SER A C 1
ATOM 721 O O . SER A 1 99 ? 2.607 5.852 6.749 1.00 98.75 99 SER A O 1
ATOM 723 N N . GLY A 1 100 ? 3.797 5.845 4.844 1.00 98.62 100 GLY A N 1
ATOM 724 C CA . GLY A 1 100 ? 4.918 5.121 5.419 1.00 98.62 100 GLY A CA 1
ATOM 725 C C . GLY A 1 100 ? 6.006 4.816 4.408 1.00 98.62 100 GLY A C 1
ATOM 726 O O . GLY A 1 100 ? 6.245 5.587 3.478 1.00 98.62 100 GLY A O 1
ATOM 727 N N . PHE A 1 101 ? 6.658 3.676 4.602 1.00 98.31 101 PHE A N 1
ATOM 728 C CA . PHE A 1 101 ? 7.770 3.224 3.784 1.00 98.31 101 PHE A CA 1
ATOM 729 C C . PHE A 1 101 ? 7.559 1.799 3.297 1.00 98.31 101 PHE A C 1
ATOM 731 O O . PHE A 1 101 ? 6.868 0.997 3.931 1.00 98.31 101 PHE A O 1
ATOM 738 N N . TRP A 1 102 ? 8.195 1.491 2.176 1.00 97.94 102 TRP A N 1
ATOM 739 C CA . TRP A 1 102 ? 8.311 0.141 1.657 1.00 97.94 102 TRP A CA 1
ATOM 740 C C . TRP A 1 102 ? 9.778 -0.273 1.553 1.00 97.94 102 TRP A C 1
ATOM 742 O O . TRP A 1 102 ? 10.672 0.571 1.436 1.00 97.94 102 TRP A O 1
ATOM 752 N N . GLN A 1 103 ? 10.022 -1.581 1.599 1.00 95.69 103 GLN A N 1
ATOM 753 C CA . GLN A 1 103 ? 11.346 -2.171 1.451 1.00 95.69 103 GLN A CA 1
ATOM 754 C C . GLN A 1 103 ? 11.290 -3.486 0.666 1.00 95.69 103 GLN A C 1
ATOM 756 O O . GLN A 1 103 ? 10.459 -4.359 0.937 1.00 95.69 103 GLN A O 1
ATOM 761 N N . LEU A 1 104 ? 12.224 -3.627 -0.272 1.00 92.12 104 LEU A N 1
ATOM 762 C CA . LEU A 1 104 ? 12.515 -4.840 -1.028 1.00 92.12 104 LEU A CA 1
ATOM 763 C C . LEU A 1 104 ? 14.033 -4.949 -1.192 1.00 92.12 104 LEU A C 1
ATOM 765 O O . LEU A 1 104 ? 14.616 -4.213 -1.980 1.00 92.12 104 LEU A O 1
ATOM 769 N N . GLU A 1 105 ? 14.666 -5.876 -0.473 1.00 89.19 105 GLU A N 1
ATOM 770 C CA . GLU A 1 105 ? 16.125 -6.059 -0.510 1.00 89.19 105 GLU A CA 1
ATOM 771 C C . GLU A 1 105 ? 16.879 -4.729 -0.276 1.00 89.19 105 GLU A C 1
ATOM 773 O O . GLU A 1 105 ? 16.761 -4.129 0.795 1.00 89.19 105 GLU A O 1
ATOM 778 N N . GLU A 1 106 ? 17.645 -4.265 -1.263 1.00 89.88 106 GLU A N 1
ATOM 779 C CA . GLU A 1 106 ? 18.391 -3.000 -1.255 1.00 89.88 106 GLU A CA 1
ATOM 780 C C . GLU A 1 106 ? 17.560 -1.779 -1.684 1.00 89.88 106 GLU A C 1
ATOM 782 O O . GLU A 1 106 ? 17.999 -0.638 -1.527 1.00 89.88 106 GLU A O 1
ATOM 787 N N . TRP A 1 107 ? 16.341 -2.006 -2.173 1.00 91.44 107 TRP A N 1
ATOM 788 C CA . TRP A 1 107 ? 15.411 -0.976 -2.614 1.00 91.44 107 TRP A CA 1
ATOM 789 C C . TRP A 1 107 ? 14.450 -0.580 -1.499 1.00 91.44 107 TRP A C 1
ATOM 791 O O . TRP A 1 107 ? 14.007 -1.392 -0.682 1.00 91.44 107 TRP A O 1
ATOM 801 N N . SER A 1 108 ? 14.109 0.701 -1.471 1.00 95.62 108 SER A N 1
ATOM 802 C CA . SER A 1 108 ? 13.154 1.250 -0.517 1.00 95.62 108 SER A CA 1
ATOM 803 C C . SER A 1 108 ? 12.578 2.561 -1.026 1.00 95.62 108 SER A C 1
ATOM 805 O O . SER A 1 108 ? 13.104 3.169 -1.962 1.00 95.62 108 SER A O 1
ATOM 807 N N . GLY A 1 109 ? 11.528 3.029 -0.367 1.00 97.12 109 GLY A N 1
ATOM 808 C CA . GLY A 1 109 ? 11.002 4.360 -0.604 1.00 97.12 109 GLY A CA 1
ATOM 809 C C . GLY A 1 109 ? 9.776 4.674 0.228 1.00 97.12 109 GLY A C 1
ATOM 810 O O . GLY A 1 109 ? 9.393 3.908 1.113 1.00 97.12 109 GLY A O 1
ATOM 811 N N . GLY A 1 110 ? 9.198 5.843 -0.027 1.00 98.19 110 GLY A N 1
ATOM 812 C CA . GLY A 1 110 ? 7.964 6.267 0.622 1.00 98.19 110 GLY A CA 1
ATOM 813 C C . GLY A 1 110 ? 6.754 5.689 -0.096 1.00 98.19 110 GLY A C 1
ATOM 814 O O . GLY A 1 110 ? 6.799 5.447 -1.302 1.00 98.19 110 GLY A O 1
ATOM 815 N N . PHE A 1 111 ? 5.663 5.498 0.634 1.00 98.50 111 PHE A N 1
ATOM 816 C CA . PHE A 1 111 ? 4.360 5.280 0.026 1.00 98.50 111 PHE A CA 1
ATOM 817 C C . PHE A 1 111 ? 3.289 6.099 0.725 1.00 98.50 111 PHE A C 1
ATOM 819 O O . PHE A 1 111 ? 3.396 6.471 1.900 1.00 98.50 111 PHE A O 1
ATOM 826 N N . GLU A 1 112 ? 2.223 6.322 -0.021 1.00 98.62 112 GLU A N 1
ATOM 827 C CA . GLU A 1 112 ? 1.013 6.930 0.469 1.00 98.62 112 GLU A CA 1
ATOM 828 C C . GLU A 1 112 ? -0.201 6.263 -0.171 1.00 98.62 112 GLU A C 1
ATOM 830 O O . GLU A 1 112 ? -0.141 5.848 -1.326 1.00 98.62 112 GLU A O 1
ATOM 835 N N . MET A 1 113 ? -1.312 6.176 0.553 1.00 98.50 113 MET A N 1
ATOM 836 C CA . MET A 1 113 ? -2.610 5.854 -0.023 1.00 98.50 113 MET A CA 1
ATOM 837 C C . MET A 1 113 ? -3.721 6.652 0.644 1.00 98.50 113 MET A C 1
ATOM 839 O O . MET A 1 113 ? -3.686 6.900 1.848 1.00 98.50 113 MET A O 1
ATOM 843 N N . THR A 1 114 ? -4.720 7.032 -0.146 1.00 98.38 114 THR A N 1
ATOM 844 C CA . THR A 1 114 ? -5.879 7.813 0.290 1.00 98.38 114 THR A CA 1
ATOM 845 C C . THR A 1 114 ? -7.187 7.179 -0.155 1.00 98.38 114 THR A C 1
ATOM 847 O O . THR A 1 114 ? -7.235 6.444 -1.144 1.00 98.38 114 THR A O 1
ATOM 850 N N . ARG A 1 115 ? -8.262 7.484 0.571 1.00 95.88 115 ARG A N 1
ATOM 851 C CA . ARG A 1 115 ? -9.634 7.178 0.166 1.00 95.88 115 ARG A CA 1
ATOM 852 C C . ARG A 1 115 ? -10.559 8.342 0.486 1.00 95.88 115 ARG A C 1
ATOM 854 O O . ARG A 1 115 ? -10.312 9.104 1.421 1.00 95.88 115 ARG A O 1
ATOM 861 N N . THR A 1 116 ? -11.664 8.416 -0.241 1.00 87.00 116 THR A N 1
ATOM 862 C CA . THR A 1 116 ? -12.805 9.244 0.145 1.00 87.00 116 THR A CA 1
ATOM 863 C C . THR A 1 116 ? -13.719 8.406 1.028 1.00 87.00 116 THR A C 1
ATOM 865 O O . THR A 1 116 ? -14.150 7.329 0.621 1.00 87.00 116 THR A O 1
ATOM 868 N N . GLN A 1 117 ? -14.008 8.881 2.236 1.00 72.00 117 GLN A N 1
ATOM 869 C CA . GLN A 1 117 ? -15.122 8.354 3.017 1.00 72.00 117 GLN A CA 1
ATOM 870 C C . GLN A 1 117 ? -16.370 9.118 2.597 1.00 72.00 117 GLN A C 1
ATOM 872 O O . GLN A 1 117 ? -16.405 10.339 2.725 1.00 72.00 117 GLN A O 1
ATOM 877 N N . VAL A 1 118 ? -17.363 8.407 2.069 1.00 64.56 118 VAL A N 1
ATOM 878 C CA . VAL A 1 118 ? -18.698 8.981 1.911 1.00 64.56 118 VAL A CA 1
ATOM 879 C C . VAL A 1 118 ? -19.429 8.724 3.218 1.00 64.56 118 VAL A C 1
ATOM 881 O O . VAL A 1 118 ? -19.482 7.581 3.676 1.00 64.56 118 VAL A O 1
ATOM 884 N N . GLN A 1 119 ? -19.908 9.784 3.860 1.00 60.50 119 GLN A N 1
ATOM 885 C CA . GLN A 1 119 ? -20.689 9.641 5.084 1.00 60.50 119 GLN A CA 1
ATOM 886 C C . GLN A 1 119 ? -22.055 9.047 4.724 1.00 60.50 119 GLN A C 1
ATOM 888 O O . GLN A 1 119 ? -22.628 9.414 3.701 1.00 60.50 119 GLN A O 1
ATOM 893 N N . GLU A 1 120 ? -22.578 8.134 5.548 1.00 61.16 120 GLU A N 1
ATOM 894 C CA . GLU A 1 120 ? -23.893 7.509 5.315 1.00 61.16 120 GLU A CA 1
ATOM 895 C C . GLU A 1 120 ? -25.000 8.566 5.145 1.00 61.16 120 GLU A C 1
ATOM 897 O O . GLU A 1 120 ? -25.840 8.434 4.264 1.00 61.16 120 GLU A O 1
ATOM 902 N N . GLU A 1 121 ? -24.920 9.676 5.886 1.00 60.31 121 GLU A N 1
ATOM 903 C CA . GLU A 1 121 ? -25.835 10.822 5.767 1.00 60.31 121 GLU A CA 1
ATOM 904 C C . GLU A 1 121 ? -25.794 11.486 4.374 1.00 60.31 121 GLU A C 1
ATOM 906 O O . GLU A 1 121 ? -26.820 11.905 3.844 1.00 60.31 121 GLU A O 1
ATOM 911 N N . GLU A 1 122 ? -24.612 11.550 3.753 1.00 64.81 122 GLU A N 1
ATOM 912 C CA . GLU A 1 122 ? -24.410 12.132 2.420 1.00 64.81 122 GLU A CA 1
ATOM 913 C C . GLU A 1 122 ? -24.900 11.175 1.321 1.00 64.81 122 GLU A C 1
ATOM 915 O O . GLU A 1 122 ? -25.416 11.615 0.297 1.00 64.81 122 GLU A O 1
ATOM 920 N N . LEU A 1 123 ? -24.813 9.858 1.550 1.00 65.06 123 LEU A N 1
ATOM 921 C CA . LEU A 1 123 ? -25.398 8.844 0.665 1.00 65.06 123 LEU A CA 1
ATOM 922 C C . LEU A 1 123 ? -26.930 8.874 0.700 1.00 65.06 123 LEU A C 1
ATOM 924 O O . LEU A 1 123 ? -27.548 8.820 -0.360 1.00 65.06 123 LEU A O 1
ATOM 928 N N . GLU A 1 124 ? -27.535 9.009 1.884 1.00 69.81 124 GLU A N 1
ATOM 929 C CA . GLU A 1 124 ? -28.992 9.126 2.033 1.00 69.81 124 GLU A CA 1
ATOM 930 C C . GLU A 1 124 ? -29.533 10.395 1.354 1.00 69.81 124 GLU A C 1
ATOM 932 O O . GLU A 1 124 ? -30.566 10.346 0.686 1.00 69.81 124 GLU A O 1
ATOM 937 N N . GLU A 1 125 ? -28.834 11.531 1.465 1.00 70.00 125 GLU A N 1
ATOM 938 C CA . GLU A 1 125 ? -29.233 12.776 0.794 1.00 70.00 125 GLU A CA 1
ATOM 939 C C . GLU A 1 125 ? -29.171 12.653 -0.737 1.00 70.00 125 GLU A C 1
ATOM 941 O O . GLU A 1 125 ? -30.083 13.113 -1.431 1.00 70.00 125 GLU A O 1
ATOM 946 N N . VAL A 1 126 ? -28.143 11.987 -1.273 1.00 72.88 126 VAL A N 1
ATOM 947 C CA . VAL A 1 126 ? -28.011 11.734 -2.717 1.00 72.88 126 VAL A CA 1
ATOM 948 C C . VAL A 1 126 ? -29.066 10.734 -3.205 1.00 72.88 126 VAL A C 1
ATOM 950 O O . VAL A 1 126 ? -29.709 10.985 -4.221 1.00 72.88 126 VAL A O 1
ATOM 953 N N . GLU A 1 127 ? -29.310 9.645 -2.473 1.00 72.69 127 GLU A N 1
ATOM 954 C CA . GLU A 1 127 ? -30.321 8.634 -2.817 1.00 72.69 127 GLU A CA 1
ATOM 955 C C . GLU A 1 127 ? -31.739 9.227 -2.815 1.00 72.69 127 GLU A C 1
ATOM 957 O O . GLU A 1 127 ? -32.508 9.021 -3.757 1.00 72.69 127 GLU A O 1
ATOM 962 N N . MET A 1 128 ? -32.070 10.056 -1.818 1.00 68.62 128 MET A N 1
ATOM 963 C CA . MET A 1 128 ? -33.347 10.776 -1.777 1.00 68.62 128 MET A CA 1
ATOM 964 C C . MET A 1 128 ? -33.478 11.843 -2.872 1.00 68.62 128 MET A C 1
ATOM 966 O O . MET A 1 128 ? -34.595 12.147 -3.294 1.00 68.62 128 MET A O 1
ATOM 970 N N . ALA A 1 129 ? -32.371 12.428 -3.338 1.00 73.81 129 ALA A N 1
ATOM 971 C CA . ALA A 1 129 ? -32.378 13.395 -4.435 1.00 73.81 129 ALA A CA 1
ATOM 972 C C . ALA A 1 129 ? -32.552 12.740 -5.822 1.00 73.81 129 ALA A C 1
ATOM 974 O O . ALA A 1 129 ? -32.962 13.427 -6.763 1.00 73.81 129 ALA A O 1
ATOM 975 N N . GLU A 1 130 ? -32.279 11.436 -5.959 1.00 69.56 130 GLU A N 1
ATOM 976 C CA . GLU A 1 130 ? -32.423 10.673 -7.210 1.00 69.56 130 GLU A CA 1
ATOM 977 C C . GLU A 1 130 ? -33.776 9.932 -7.362 1.00 69.56 130 GLU A C 1
ATOM 979 O O . GLU A 1 130 ? -34.077 9.421 -8.446 1.00 69.56 130 GLU A O 1
ATOM 984 N N . GLU A 1 131 ? -34.650 9.934 -6.345 1.00 60.06 131 GLU A N 1
ATOM 985 C CA . GLU A 1 131 ? -36.041 9.446 -6.447 1.00 60.06 131 GLU A CA 1
ATOM 986 C C . GLU A 1 131 ? -36.842 10.274 -7.490 1.00 60.06 131 GLU A C 1
ATOM 988 O O . GLU A 1 131 ? -36.994 11.494 -7.357 1.00 60.06 131 GLU A O 1
ATOM 993 N N . PRO A 1 132 ? -37.364 9.672 -8.579 1.00 57.62 132 PRO A N 1
ATOM 994 C CA . PRO A 1 132 ? -37.621 10.434 -9.789 1.00 57.62 132 PRO A CA 1
ATOM 995 C C . PRO A 1 132 ? -38.994 11.112 -9.833 1.00 57.62 132 PRO A C 1
ATOM 997 O O . PRO A 1 132 ? -40.033 10.555 -9.473 1.00 57.62 132 PRO A O 1
ATOM 1000 N N . ALA A 1 133 ? -39.020 12.272 -10.493 1.00 57.06 133 ALA A N 1
ATOM 1001 C CA . ALA A 1 133 ? -40.204 12.975 -10.989 1.00 57.06 133 ALA A CA 1
ATOM 1002 C C . ALA A 1 133 ? -40.988 12.207 -12.091 1.00 57.06 133 ALA A C 1
ATOM 1004 O O . ALA A 1 133 ? -41.488 12.812 -13.038 1.00 57.06 133 ALA A O 1
ATOM 1005 N N . PHE A 1 134 ? -41.124 10.878 -12.000 1.00 50.09 134 PHE A N 1
ATOM 1006 C CA . PHE A 1 134 ? -41.929 10.067 -12.929 1.00 50.09 134 PHE A CA 1
ATOM 1007 C C . PHE A 1 134 ? -43.409 9.938 -12.526 1.00 50.09 134 PHE A C 1
ATOM 1009 O O . PHE A 1 134 ? -44.198 9.355 -13.267 1.00 50.09 134 PHE A O 1
ATOM 1016 N N . ALA A 1 135 ? -43.843 10.544 -11.417 1.00 53.88 135 ALA A N 1
ATOM 1017 C CA . ALA A 1 135 ? -45.233 10.454 -10.957 1.00 53.88 135 ALA A CA 1
ATOM 1018 C C . ALA A 1 135 ? -46.253 11.337 -11.722 1.00 53.88 135 ALA A C 1
ATOM 1020 O O . ALA A 1 135 ? -47.437 11.292 -11.403 1.00 53.88 135 ALA A O 1
ATOM 1021 N N . ASN A 1 136 ? -45.851 12.113 -12.742 1.00 53.47 136 ASN A N 1
ATOM 1022 C CA . ASN A 1 136 ? -46.745 13.061 -13.436 1.00 53.47 136 ASN A CA 1
ATOM 1023 C C . ASN A 1 136 ? -46.937 12.808 -14.946 1.00 53.47 136 ASN A C 1
ATOM 1025 O O . ASN A 1 136 ? -47.076 13.748 -15.728 1.00 53.47 136 ASN A O 1
ATOM 1029 N N . LEU A 1 137 ? -47.019 11.544 -15.377 1.00 49.06 137 LEU A N 1
ATOM 1030 C CA . LEU A 1 137 ? -47.553 11.213 -16.709 1.00 49.06 137 LEU A CA 1
ATOM 1031 C C . LEU A 1 137 ? -48.502 10.005 -16.691 1.00 49.06 137 LEU A C 1
ATOM 1033 O O . LEU A 1 137 ? -48.372 9.083 -17.487 1.00 49.06 137 LEU A O 1
ATOM 1037 N N . VAL A 1 138 ? -49.501 10.023 -15.807 1.00 51.56 138 VAL A N 1
ATOM 1038 C CA . VAL A 1 138 ? -50.729 9.231 -15.999 1.00 51.56 138 VAL A CA 1
ATOM 1039 C C . VAL A 1 138 ? -51.917 10.164 -15.812 1.00 51.56 138 VAL A C 1
ATOM 1041 O O . VAL A 1 138 ? -52.559 10.220 -14.769 1.00 51.56 138 VAL A O 1
ATOM 1044 N N . GLY A 1 139 ? -52.147 10.986 -16.829 1.00 53.44 139 GLY A N 1
ATOM 1045 C CA . GLY A 1 139 ? -53.189 12.000 -16.809 1.00 53.44 139 GLY A CA 1
ATOM 1046 C C . GLY A 1 139 ? -53.510 12.501 -18.206 1.00 53.44 139 GLY A C 1
ATOM 1047 O O . GLY A 1 139 ? -53.288 13.677 -18.482 1.00 53.44 139 GLY A O 1
ATOM 1048 N N . ARG A 1 140 ? -53.992 11.608 -19.078 1.00 43.59 140 ARG A N 1
ATOM 1049 C CA . ARG A 1 140 ? -54.975 11.884 -20.140 1.00 43.59 140 ARG A CA 1
ATOM 1050 C C . ARG A 1 140 ? -55.422 10.605 -20.828 1.00 43.59 140 ARG A C 1
ATOM 1052 O O . ARG A 1 140 ? -54.539 9.791 -21.165 1.00 43.59 140 ARG A O 1
#

Radius of gyration: 19.56 Å; chains: 1; bounding box: 73×27×38 Å